Protein AF-A0A955S152-F1 (afdb_monomer_lite)

Radius of gyration: 17.26 Å; chains: 1; bounding box: 45×23×38 Å

Foldseek 3Di:
DDCCVPVVCVVCPCLCPPPDPCNVLSVLVVVVVVVCVVPPPDDPVLVVVVVVVQVPDPDHDPDDDSDPVVVVLVVCVVPDDPVVNVVVVVVVSVD

Sequence (95 aa):
KTKIFFENARFAKHFDDPQSPYFERSKKLKAKVEGYVSNCKKDPEDIARLVQKLIEAPHPPFRSVPDKEANALRFFRRILPFGLYKKMIKKALSE

Secondary structure (DSSP, 8-state):
--GGGTTGGGGGTTTT-TTSTTHHHHHHHHHHHHHHHHS----HHHHHHHHHHHHH-SS--SS----HHHHHHHHHHHHS-HHHHHHHHHHHHH-

pLDDT: mean 87.12, std 7.14, range [54.59, 96.62]

Structure (mmCIF, N/CA/C/O backbone):
data_AF-A0A955S152-F1
#
_entry.id   AF-A0A955S152-F1
#
loop_
_atom_site.group_PDB
_atom_site.id
_atom_site.type_symbol
_atom_site.label_atom_id
_atom_site.label_alt_id
_atom_site.label_comp_id
_atom_site.label_asym_id
_atom_site.label_entity_id
_atom_site.label_seq_id
_atom_site.pdbx_PDB_ins_code
_atom_site.Cartn_x
_atom_site.Cartn_y
_atom_site.Cartn_z
_atom_site.occupancy
_atom_site.B_iso_or_equiv
_atom_site.auth_seq_id
_atom_site.auth_comp_id
_atom_site.auth_asym_id
_atom_site.auth_atom_id
_atom_site.pdbx_PDB_model_num
ATOM 1 N N . LYS A 1 1 ? -7.265 4.207 -11.424 1.00 63.41 1 LYS A N 1
ATOM 2 C CA . LYS A 1 1 ? -7.781 3.529 -10.202 1.00 63.41 1 LYS A CA 1
ATOM 3 C C . LYS A 1 1 ? -7.937 2.039 -10.507 1.00 63.41 1 LYS A C 1
ATOM 5 O O . LYS A 1 1 ? -8.329 1.724 -11.621 1.00 63.41 1 LYS A O 1
ATOM 10 N N . THR A 1 2 ? -7.571 1.132 -9.597 1.00 69.12 2 THR A N 1
ATOM 11 C CA . THR A 1 2 ? -7.548 -0.322 -9.867 1.00 69.12 2 THR A CA 1
ATOM 12 C C . THR A 1 2 ? -8.870 -1.003 -9.493 1.00 69.12 2 THR A C 1
ATOM 14 O O . THR A 1 2 ? -9.581 -0.528 -8.609 1.00 69.12 2 THR A O 1
ATOM 17 N N . LYS A 1 3 ? -9.171 -2.154 -10.117 1.00 76.06 3 LYS A N 1
ATOM 18 C CA . LYS A 1 3 ? -10.361 -2.987 -9.827 1.00 76.06 3 LYS A CA 1
ATOM 19 C C . LYS A 1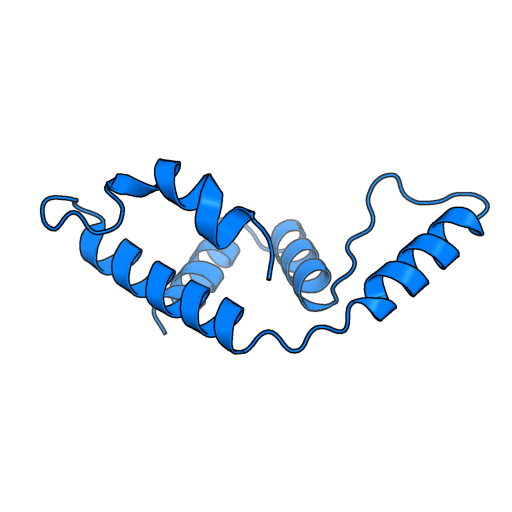 3 ? -10.464 -3.436 -8.361 1.00 76.06 3 LYS A C 1
ATOM 21 O O . LYS A 1 3 ? -11.552 -3.729 -7.879 1.00 76.06 3 LYS A O 1
ATOM 26 N N . ILE A 1 4 ? -9.345 -3.433 -7.633 1.00 76.69 4 ILE A N 1
ATOM 27 C CA . ILE A 1 4 ? -9.247 -3.842 -6.224 1.00 76.69 4 ILE A CA 1
ATOM 28 C C . ILE A 1 4 ? -10.155 -2.996 -5.319 1.00 76.69 4 ILE A C 1
ATOM 30 O O . ILE A 1 4 ? -10.744 -3.528 -4.385 1.00 76.69 4 ILE A O 1
ATOM 34 N N . PHE A 1 5 ? -10.315 -1.704 -5.611 1.00 72.50 5 PHE A N 1
ATOM 35 C CA . PHE A 1 5 ? -11.126 -0.805 -4.783 1.00 72.50 5 PHE A CA 1
ATOM 36 C C . PHE A 1 5 ? -12.625 -0.837 -5.112 1.00 72.50 5 PHE A C 1
ATOM 38 O O . PHE A 1 5 ? -13.402 -0.196 -4.415 1.00 72.50 5 PHE A O 1
ATOM 45 N N . PHE A 1 6 ? -13.035 -1.578 -6.148 1.00 72.88 6 PHE A N 1
ATOM 46 C CA . PHE A 1 6 ? -14.426 -1.629 -6.604 1.00 72.88 6 PHE A CA 1
ATOM 47 C C . PHE A 1 6 ? -14.947 -3.070 -6.642 1.00 72.88 6 PHE A C 1
ATOM 49 O O . PHE A 1 6 ? -15.811 -3.437 -5.854 1.00 72.88 6 PHE A O 1
ATOM 56 N N . GLU A 1 7 ? -14.375 -3.924 -7.494 1.00 77.81 7 GLU A N 1
ATOM 57 C CA . GLU A 1 7 ? -14.832 -5.307 -7.697 1.00 77.81 7 GLU A CA 1
ATOM 58 C C . GLU A 1 7 ? -14.545 -6.188 -6.469 1.00 77.81 7 GLU A C 1
ATOM 60 O O . GLU A 1 7 ? -15.385 -6.982 -6.042 1.00 77.81 7 GLU A O 1
ATOM 65 N N . ASN A 1 8 ? -13.379 -6.005 -5.840 1.00 80.50 8 ASN A N 1
ATOM 66 C CA . ASN A 1 8 ? -12.988 -6.782 -4.659 1.00 80.50 8 ASN A CA 1
ATOM 67 C C . ASN A 1 8 ? -13.560 -6.224 -3.348 1.00 80.50 8 ASN A C 1
ATOM 69 O O . ASN A 1 8 ? -13.503 -6.908 -2.326 1.00 80.50 8 ASN A O 1
ATOM 73 N N . ALA A 1 9 ? -14.179 -5.038 -3.365 1.00 77.94 9 ALA A N 1
ATOM 74 C CA . ALA A 1 9 ? -14.846 -4.477 -2.190 1.00 77.94 9 ALA A CA 1
ATOM 75 C C . ALA A 1 9 ? -15.997 -5.372 -1.691 1.00 77.94 9 ALA A C 1
ATOM 77 O O . ALA A 1 9 ? -16.346 -5.329 -0.514 1.00 77.94 9 ALA A O 1
ATOM 78 N N . ARG A 1 10 ? -16.518 -6.270 -2.543 1.00 80.69 10 ARG A N 1
AT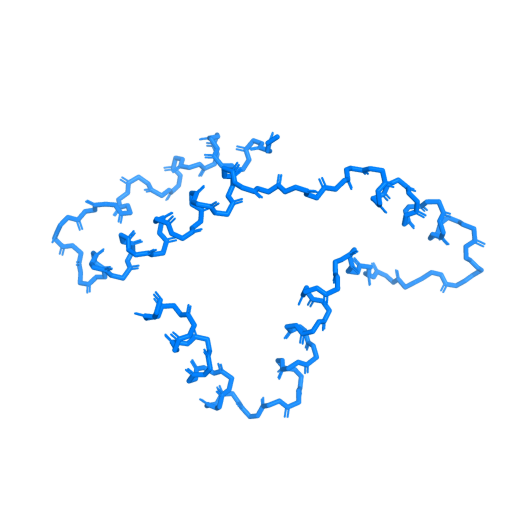OM 79 C CA . ARG A 1 10 ? -17.514 -7.291 -2.173 1.00 80.69 10 ARG A CA 1
ATOM 80 C C . ARG A 1 10 ? -17.105 -8.153 -0.974 1.00 80.69 10 ARG A C 1
ATOM 82 O O . ARG A 1 10 ? -17.964 -8.564 -0.203 1.00 80.69 10 ARG A O 1
ATOM 89 N N . PHE A 1 11 ? -15.807 -8.422 -0.800 1.00 80.12 11 PHE A N 1
ATOM 90 C CA . PHE A 1 11 ? -15.305 -9.222 0.324 1.00 80.12 11 PHE A CA 1
ATOM 91 C C . PHE A 1 11 ? -15.368 -8.461 1.657 1.00 80.12 11 PHE A C 1
ATOM 93 O O . PHE A 1 11 ? -15.318 -9.069 2.720 1.00 80.12 11 PHE A O 1
ATOM 100 N N . ALA A 1 12 ? -15.530 -7.140 1.602 1.00 82.94 12 ALA A N 1
ATOM 101 C CA . ALA A 1 12 ? -15.653 -6.247 2.744 1.00 82.94 12 ALA A CA 1
ATOM 102 C C . ALA A 1 12 ? -17.121 -5.839 3.002 1.00 82.94 12 ALA A C 1
ATOM 104 O O . ALA A 1 12 ? -17.384 -4.769 3.538 1.00 82.94 12 ALA A O 1
ATOM 105 N N . LYS A 1 13 ? -18.101 -6.679 2.637 1.00 82.62 13 LYS A N 1
ATOM 106 C CA . LYS A 1 13 ? -19.540 -6.356 2.736 1.00 82.62 13 LYS A CA 1
ATOM 107 C C . LYS A 1 13 ? -19.998 -5.932 4.143 1.00 82.62 13 LYS A C 1
ATOM 109 O O . LYS A 1 13 ? -20.889 -5.103 4.262 1.00 82.62 13 LYS A O 1
ATOM 114 N N . HIS A 1 14 ? -19.375 -6.473 5.191 1.00 86.19 14 HIS A N 1
ATOM 115 C CA . HIS A 1 14 ? -19.686 -6.175 6.599 1.00 86.19 14 HIS A CA 1
ATOM 116 C C . HIS A 1 14 ? -18.716 -5.173 7.236 1.00 86.19 14 HIS A C 1
ATOM 118 O O . HIS A 1 14 ? -18.616 -5.067 8.455 1.00 86.19 14 HIS A O 1
ATOM 124 N N . PHE A 1 15 ? -17.945 -4.456 6.421 1.00 85.00 15 PHE A N 1
ATOM 125 C CA . PHE A 1 15 ? -16.922 -3.548 6.922 1.00 85.00 15 PHE A CA 1
ATOM 126 C C . PHE A 1 15 ? -17.514 -2.348 7.680 1.00 85.00 15 PHE A C 1
ATOM 128 O O . PHE A 1 15 ? -16.897 -1.862 8.627 1.00 85.00 15 PHE A O 1
ATOM 135 N N . ASP A 1 16 ? -18.728 -1.935 7.309 1.00 86.69 16 ASP A N 1
ATOM 136 C CA . ASP A 1 16 ? -19.490 -0.855 7.944 1.00 86.69 16 ASP A CA 1
ATOM 137 C C . ASP A 1 16 ? -20.591 -1.375 8.892 1.00 86.69 16 ASP A C 1
ATOM 139 O O . ASP A 1 16 ? -21.570 -0.677 9.135 1.00 86.69 16 ASP A O 1
ATOM 143 N N . ASP A 1 17 ? -20.470 -2.602 9.409 1.00 91.94 17 ASP A N 1
ATOM 144 C CA . ASP A 1 17 ? -21.450 -3.168 10.344 1.00 91.94 17 ASP A CA 1
ATOM 145 C C . ASP A 1 17 ? -21.346 -2.512 11.741 1.00 91.94 17 ASP A C 1
ATOM 147 O O . ASP A 1 17 ? -20.325 -2.705 12.415 1.00 91.94 17 ASP A O 1
ATOM 151 N N . PRO A 1 18 ? -22.380 -1.784 12.219 1.00 89.94 18 PRO A N 1
ATOM 152 C CA . PRO A 1 18 ? -22.376 -1.144 13.536 1.00 89.94 18 PRO A CA 1
ATOM 153 C C . PRO A 1 18 ? -22.315 -2.128 14.709 1.00 89.94 18 PRO A C 1
ATOM 155 O O . PRO A 1 18 ? -21.934 -1.738 15.810 1.00 89.94 18 PRO A O 1
ATOM 158 N N . GLN A 1 19 ? -22.685 -3.394 14.495 1.00 92.94 19 GLN A N 1
ATOM 159 C CA . GLN A 1 19 ? -22.632 -4.435 15.525 1.00 92.94 19 GLN A CA 1
ATOM 160 C C . GLN A 1 19 ? -21.221 -5.015 15.696 1.00 92.94 19 GLN A C 1
ATOM 162 O O . GLN A 1 19 ? -20.954 -5.747 16.651 1.00 92.94 19 GLN A O 1
ATOM 167 N N . SER A 1 20 ? -20.293 -4.685 14.794 1.00 89.50 20 SER A N 1
ATOM 168 C CA . SER A 1 20 ? -18.921 -5.168 14.871 1.00 89.50 20 SER A CA 1
ATOM 169 C C . SER A 1 20 ? -18.156 -4.503 16.022 1.00 89.50 20 SER A C 1
ATOM 171 O O . SER A 1 20 ? -18.114 -3.272 16.105 1.00 89.50 20 SER A O 1
ATOM 173 N N . PRO A 1 21 ? -17.399 -5.265 16.836 1.00 89.88 21 PRO A N 1
ATOM 174 C CA . PRO A 1 21 ? -16.507 -4.688 17.847 1.00 89.88 21 PRO A CA 1
ATOM 175 C C . PRO A 1 21 ? -15.380 -3.835 17.236 1.00 89.88 21 PRO A C 1
ATOM 177 O O . PRO A 1 21 ? -14.652 -3.142 17.950 1.00 89.88 21 PRO A O 1
ATOM 180 N N . TYR A 1 22 ? -15.207 -3.887 15.912 1.00 87.56 22 TYR A N 1
ATOM 181 C CA . TYR A 1 22 ? -14.214 -3.117 15.174 1.00 87.56 22 TYR A CA 1
ATOM 182 C C . TYR A 1 22 ? -14.801 -1.947 14.385 1.00 87.56 22 TYR A C 1
ATOM 184 O O . TYR A 1 22 ? -14.021 -1.257 13.733 1.00 87.56 22 TYR A O 1
ATOM 192 N N . PHE A 1 23 ? -16.111 -1.685 14.463 1.00 89.75 23 PHE A N 1
ATOM 193 C CA . PHE A 1 23 ? -16.812 -0.696 13.635 1.00 89.75 23 PHE A CA 1
ATOM 194 C C . PHE A 1 23 ? -16.093 0.660 13.556 1.00 89.75 23 PHE A C 1
ATOM 196 O O . PHE A 1 23 ? -15.734 1.117 12.471 1.00 89.75 23 PHE A O 1
ATOM 203 N N . GLU A 1 24 ? -15.751 1.251 14.704 1.00 87.50 24 GLU A N 1
ATOM 204 C CA . GLU A 1 24 ? -15.049 2.541 14.761 1.00 87.50 24 GLU A CA 1
ATOM 205 C C . GLU A 1 24 ? -13.659 2.509 14.106 1.00 87.50 24 GLU A C 1
ATOM 207 O O . GLU A 1 24 ? -13.228 3.472 13.468 1.00 87.50 24 GLU A O 1
ATOM 212 N N . ARG A 1 25 ? -12.932 1.391 14.234 1.00 85.69 25 ARG A N 1
ATOM 213 C CA . ARG A 1 25 ? -11.610 1.232 13.606 1.00 85.69 25 ARG A CA 1
ATOM 214 C C . ARG A 1 25 ? -11.735 1.025 12.105 1.00 85.69 25 ARG A C 1
ATOM 216 O O . ARG A 1 25 ? -10.956 1.609 11.355 1.00 85.69 25 ARG A O 1
ATOM 223 N N . SER A 1 26 ? -12.702 0.217 11.684 1.00 88.25 26 SER A N 1
ATOM 224 C CA . SER A 1 26 ? -13.008 -0.033 10.281 1.00 88.25 26 SER A CA 1
ATOM 225 C C . SER A 1 26 ? -13.366 1.280 9.593 1.00 88.25 26 SER A C 1
ATOM 227 O O . SER A 1 26 ? -12.681 1.676 8.654 1.00 88.25 26 SER A O 1
ATOM 229 N N . LYS A 1 27 ? -14.322 2.042 10.131 1.00 88.81 27 LYS A N 1
ATOM 230 C CA . LYS A 1 27 ? -14.747 3.335 9.577 1.00 88.81 27 LYS A CA 1
ATOM 231 C C . LYS A 1 27 ? -13.580 4.307 9.357 1.00 88.81 27 LYS A C 1
ATOM 233 O O . LYS A 1 27 ? -13.443 4.865 8.269 1.00 88.81 27 LYS A O 1
ATOM 238 N N . LYS A 1 28 ? -12.693 4.460 10.349 1.00 87.94 28 LYS A N 1
ATOM 239 C CA . LYS A 1 28 ? -11.478 5.292 10.227 1.00 87.94 28 LYS A CA 1
ATOM 240 C C . LYS A 1 28 ? -10.530 4.787 9.141 1.00 87.94 28 LYS A C 1
ATOM 242 O O . LYS A 1 28 ? -10.028 5.574 8.339 1.00 87.94 28 LYS A O 1
ATOM 247 N N . LEU A 1 29 ? -10.296 3.476 9.094 1.00 87.81 29 LEU A N 1
ATOM 248 C CA . LEU A 1 29 ? -9.440 2.860 8.085 1.00 87.81 29 LEU A CA 1
ATOM 249 C C . LEU A 1 29 ? -9.996 3.075 6.670 1.00 87.81 29 LEU A C 1
ATOM 251 O O . LEU A 1 29 ? -9.234 3.435 5.776 1.00 87.81 29 LEU A O 1
ATOM 255 N N . LYS A 1 30 ? -11.309 2.914 6.471 1.00 88.31 30 LYS A N 1
ATOM 256 C CA . LYS A 1 30 ? -11.962 3.162 5.179 1.00 88.31 30 LYS A CA 1
ATOM 257 C C . LYS A 1 30 ? -11.833 4.611 4.748 1.00 88.31 30 LYS A C 1
ATOM 259 O O . LYS A 1 30 ? -11.361 4.838 3.642 1.00 88.31 30 LYS A O 1
ATOM 264 N N . ALA A 1 31 ? -12.117 5.570 5.629 1.00 88.50 31 ALA A N 1
ATOM 265 C CA . ALA A 1 31 ? -11.941 6.989 5.315 1.00 88.50 31 ALA A CA 1
ATOM 266 C C . ALA A 1 31 ? -10.499 7.308 4.872 1.00 88.50 31 ALA A C 1
ATOM 268 O O . ALA A 1 31 ? -10.279 8.032 3.900 1.00 88.50 31 ALA A O 1
ATOM 269 N N . LYS A 1 32 ? -9.501 6.711 5.535 1.00 87.62 32 LYS A N 1
ATOM 270 C CA . LYS A 1 32 ? -8.085 6.881 5.184 1.00 87.62 32 LYS A CA 1
ATOM 271 C C . LYS A 1 32 ? -7.737 6.266 3.826 1.00 87.62 32 LYS A C 1
ATOM 273 O O . LYS A 1 32 ? -7.023 6.884 3.038 1.00 87.62 32 LYS A O 1
ATOM 278 N N . VAL A 1 33 ? -8.244 5.066 3.538 1.00 87.81 33 VAL A N 1
ATOM 279 C CA . VAL A 1 33 ? -8.043 4.388 2.247 1.00 87.81 33 VAL A CA 1
ATOM 280 C C . VAL A 1 33 ? -8.733 5.148 1.117 1.00 87.81 33 VAL A C 1
ATOM 282 O O . VAL A 1 33 ? -8.120 5.372 0.079 1.00 87.81 33 VAL A O 1
ATOM 285 N N . GLU A 1 34 ? -9.974 5.584 1.310 1.00 87.81 34 GLU A N 1
ATOM 286 C CA . GLU A 1 34 ? -10.719 6.366 0.322 1.00 87.81 34 GLU A CA 1
ATOM 287 C C . GLU A 1 34 ? -10.026 7.699 0.034 1.00 87.81 34 GLU A C 1
ATOM 289 O O . GLU A 1 34 ? -9.817 8.029 -1.133 1.00 87.81 34 GLU A O 1
ATOM 294 N N . GLY A 1 35 ? -9.569 8.403 1.076 1.00 88.50 35 GLY A N 1
ATOM 295 C CA . GLY A 1 35 ? -8.776 9.624 0.934 1.00 88.50 35 GLY A CA 1
ATOM 296 C C . GLY A 1 35 ? -7.446 9.395 0.210 1.00 88.50 35 GLY A C 1
ATOM 297 O O . GLY A 1 35 ? -7.019 10.221 -0.595 1.00 88.50 35 GLY A O 1
ATOM 298 N N . TYR A 1 36 ? -6.795 8.252 0.435 1.00 86.12 36 TYR A N 1
ATOM 299 C CA . TYR A 1 36 ? -5.607 7.871 -0.326 1.00 86.12 36 TYR A CA 1
ATOM 300 C C . TYR A 1 36 ? -5.935 7.614 -1.803 1.00 86.12 36 TYR A C 1
ATOM 302 O O . TYR A 1 36 ? -5.243 8.109 -2.687 1.00 86.12 36 TYR A O 1
ATOM 310 N N . VAL A 1 37 ? -7.006 6.870 -2.092 1.00 85.75 37 VAL A N 1
ATOM 311 C CA . VAL A 1 37 ? -7.422 6.531 -3.463 1.00 85.75 37 VAL A CA 1
ATOM 312 C C . VAL A 1 37 ? -7.884 7.765 -4.238 1.00 85.75 37 VAL A C 1
ATOM 314 O O . VAL A 1 37 ? -7.636 7.848 -5.443 1.00 85.75 37 VAL A O 1
ATOM 317 N N . SER A 1 38 ? -8.546 8.721 -3.582 1.00 85.75 38 SER A N 1
ATOM 318 C CA . SER A 1 38 ? -8.965 9.976 -4.211 1.00 85.75 38 SER A CA 1
ATOM 319 C C . SER A 1 38 ? -7.781 10.893 -4.509 1.00 85.75 38 SER A C 1
ATOM 321 O O . SER A 1 38 ? -7.772 11.536 -5.554 1.00 85.75 38 SER A O 1
ATOM 323 N N . ASN A 1 39 ? -6.772 10.911 -3.633 1.00 85.75 39 ASN A N 1
ATOM 324 C CA . ASN A 1 39 ? -5.621 11.815 -3.716 1.00 85.75 39 ASN A CA 1
ATOM 325 C C . ASN A 1 39 ? -4.347 11.153 -4.262 1.00 85.75 39 ASN A C 1
ATOM 327 O O . ASN A 1 39 ? -3.264 11.733 -4.175 1.00 85.75 39 ASN A O 1
ATOM 331 N N . CYS A 1 40 ? -4.440 9.940 -4.810 1.00 81.94 40 CYS A N 1
ATOM 332 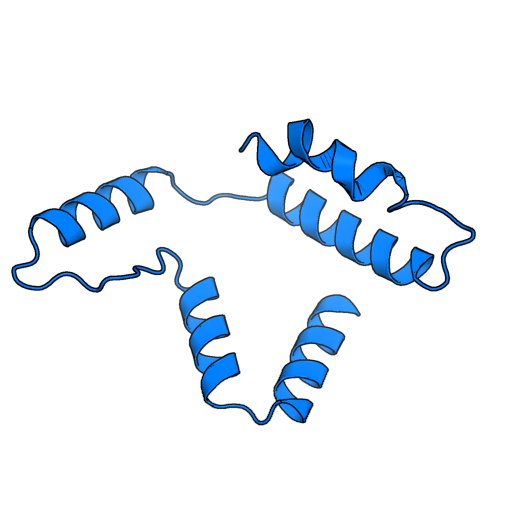C CA . CYS A 1 40 ? -3.281 9.231 -5.337 1.00 81.94 40 CYS A CA 1
ATOM 333 C C . CYS A 1 40 ? -2.764 9.926 -6.605 1.00 81.94 40 CYS A C 1
ATOM 335 O O . CYS A 1 40 ? -3.382 9.841 -7.664 1.00 81.94 40 CYS A O 1
ATOM 337 N N . LYS A 1 41 ? -1.612 10.594 -6.486 1.00 83.06 41 LYS A N 1
ATOM 338 C CA . LYS A 1 41 ? -0.907 11.289 -7.579 1.00 83.06 41 LYS A CA 1
ATOM 339 C C . LYS A 1 41 ? 0.296 10.501 -8.114 1.00 83.06 41 LYS A C 1
ATOM 341 O O . LYS A 1 41 ? 1.210 11.091 -8.675 1.00 83.06 41 LYS A O 1
ATOM 346 N N . LYS A 1 42 ? 0.345 9.185 -7.878 1.00 83.12 42 LYS A N 1
ATOM 347 C CA . LYS A 1 42 ? 1.461 8.347 -8.343 1.00 83.12 42 LYS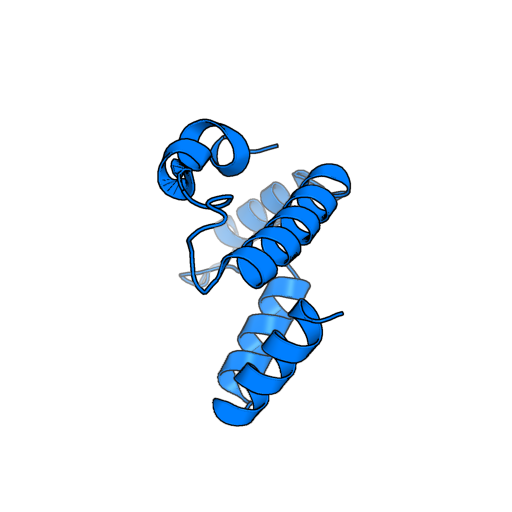 A CA 1
ATOM 348 C C . LYS A 1 42 ? 1.428 8.246 -9.865 1.00 83.12 42 LYS A C 1
ATOM 350 O O . LYS A 1 42 ? 0.381 7.927 -10.427 1.00 83.12 42 LYS A O 1
ATOM 355 N N . ASP A 1 43 ? 2.568 8.513 -10.492 1.00 87.12 43 ASP A N 1
ATOM 356 C CA . ASP A 1 43 ? 2.741 8.448 -11.938 1.00 87.12 43 ASP A CA 1
ATOM 357 C C . ASP A 1 43 ? 2.857 6.978 -12.384 1.00 87.12 43 ASP A C 1
ATOM 359 O O . ASP A 1 43 ? 3.756 6.263 -11.928 1.00 87.12 43 ASP A O 1
ATOM 363 N N . PRO A 1 44 ? 1.961 6.479 -13.252 1.00 86.06 44 PRO A N 1
ATOM 364 C CA . PRO A 1 44 ? 2.086 5.141 -13.817 1.00 86.06 44 PRO A CA 1
ATOM 365 C C . PRO A 1 44 ? 3.402 4.916 -14.575 1.00 86.06 44 PRO A C 1
ATOM 367 O O . PRO A 1 44 ? 3.879 3.780 -14.620 1.00 86.06 44 PRO A O 1
ATOM 370 N N . GLU A 1 45 ? 4.013 5.963 -15.140 1.00 90.69 45 GLU A N 1
ATOM 371 C CA . GLU A 1 45 ? 5.282 5.842 -15.864 1.00 90.69 45 GLU A CA 1
ATOM 372 C C . GLU A 1 45 ? 6.437 5.412 -14.955 1.00 90.69 45 GLU A C 1
ATOM 374 O O . GLU A 1 45 ? 7.350 4.726 -15.415 1.00 90.69 45 GLU A O 1
ATOM 379 N N . ASP A 1 46 ? 6.386 5.712 -13.653 1.00 88.31 46 ASP A N 1
ATOM 380 C CA . ASP A 1 46 ? 7.389 5.228 -12.698 1.00 88.31 46 ASP A CA 1
ATOM 381 C C . ASP A 1 46 ? 7.437 3.696 -12.648 1.00 88.31 46 ASP A C 1
ATOM 383 O O . ASP A 1 46 ? 8.506 3.102 -12.480 1.00 88.31 46 ASP A O 1
ATOM 387 N N . ILE A 1 47 ? 6.291 3.041 -12.857 1.00 89.62 47 ILE A N 1
ATOM 388 C CA . ILE A 1 47 ? 6.215 1.583 -12.949 1.00 89.62 47 ILE A CA 1
ATOM 389 C C . ILE A 1 47 ? 6.846 1.097 -14.250 1.00 89.62 47 ILE A C 1
ATOM 391 O O . ILE A 1 47 ? 7.623 0.146 -14.217 1.00 89.62 47 ILE A O 1
ATOM 395 N N . ALA A 1 48 ? 6.569 1.754 -15.379 1.00 92.19 48 ALA A N 1
ATOM 396 C CA . ALA A 1 48 ? 7.170 1.392 -16.661 1.00 92.19 48 ALA A CA 1
ATOM 397 C C . ALA A 1 48 ? 8.704 1.521 -16.618 1.00 92.19 48 ALA A C 1
ATOM 399 O O . ALA A 1 48 ? 9.413 0.582 -16.982 1.00 92.19 48 ALA A O 1
ATOM 400 N N . ARG A 1 49 ? 9.219 2.628 -16.063 1.00 93.06 49 ARG A N 1
ATOM 401 C CA . ARG A 1 49 ? 10.661 2.853 -15.851 1.00 93.06 49 ARG A CA 1
ATOM 402 C C . ARG A 1 49 ? 11.277 1.793 -14.937 1.00 93.06 49 ARG A C 1
ATOM 404 O O . ARG A 1 49 ? 12.397 1.349 -15.176 1.00 93.06 49 ARG A O 1
ATOM 411 N N . LEU A 1 50 ? 10.571 1.379 -13.882 1.00 92.25 50 LEU A N 1
ATOM 412 C CA . LEU A 1 50 ? 11.033 0.298 -13.011 1.00 92.25 50 LEU A CA 1
ATOM 413 C C . LEU A 1 50 ? 11.098 -1.040 -13.753 1.00 92.25 50 LEU A C 1
ATOM 415 O O . LEU A 1 50 ? 12.086 -1.753 -13.614 1.00 92.25 50 LEU A O 1
ATOM 419 N N . VAL A 1 51 ? 10.064 -1.378 -14.524 1.00 93.25 51 VAL A N 1
ATOM 420 C CA . VAL A 1 51 ? 10.022 -2.620 -15.307 1.00 93.25 51 VAL A CA 1
ATOM 421 C C . VAL A 1 51 ? 11.171 -2.654 -16.308 1.00 93.25 51 VAL A C 1
ATOM 423 O O . VAL A 1 51 ? 11.890 -3.647 -16.348 1.00 93.25 51 VAL A O 1
ATOM 426 N N . GLN A 1 52 ? 11.407 -1.558 -17.034 1.00 95.06 52 GLN A N 1
ATOM 427 C CA . GLN A 1 52 ? 12.543 -1.446 -17.949 1.00 95.06 52 GLN A CA 1
ATOM 428 C C . GLN A 1 52 ? 13.873 -1.721 -17.228 1.00 95.06 52 GLN A C 1
ATOM 430 O O . GLN A 1 52 ? 14.625 -2.600 -17.640 1.00 95.06 52 GLN A O 1
ATOM 435 N N . LYS A 1 53 ? 14.118 -1.058 -16.089 1.00 93.69 53 LYS A N 1
ATOM 436 C CA . LYS A 1 53 ? 15.331 -1.277 -15.281 1.00 93.69 53 LYS A CA 1
ATOM 437 C C . LYS A 1 53 ? 15.503 -2.724 -14.822 1.00 93.69 53 LYS A C 1
ATOM 439 O O . LYS A 1 53 ? 16.630 -3.185 -14.688 1.00 93.69 53 LYS A O 1
ATOM 444 N N . LEU A 1 54 ? 14.411 -3.427 -14.523 1.00 94.44 54 LEU A N 1
ATOM 445 C CA . LEU A 1 54 ? 14.460 -4.828 -14.098 1.00 94.44 54 LEU A CA 1
ATOM 446 C C . LEU A 1 54 ? 14.760 -5.775 -15.261 1.00 94.44 54 LEU A C 1
ATOM 448 O O . LEU A 1 54 ? 15.442 -6.770 -15.047 1.00 94.44 54 LEU A O 1
ATOM 452 N N . ILE A 1 55 ? 14.270 -5.471 -16.463 1.00 95.69 55 ILE A N 1
ATOM 453 C CA . ILE A 1 55 ? 14.549 -6.255 -17.674 1.00 95.69 55 ILE A CA 1
ATOM 454 C C . ILE A 1 55 ? 16.019 -6.108 -18.083 1.00 95.69 55 ILE A C 1
ATOM 456 O O . ILE A 1 55 ? 16.652 -7.087 -18.462 1.00 95.69 55 ILE A O 1
ATOM 460 N N . GLU A 1 56 ? 16.567 -4.897 -17.982 1.00 96.62 56 GLU A N 1
ATOM 461 C CA . GLU A 1 56 ? 17.952 -4.590 -18.364 1.00 96.62 56 GLU A CA 1
ATOM 462 C C . GLU A 1 56 ? 18.987 -5.014 -17.303 1.00 96.62 56 GLU A C 1
ATOM 464 O O . GLU A 1 56 ? 20.186 -5.056 -17.582 1.00 96.62 56 GLU A O 1
ATOM 469 N N . ALA A 1 57 ? 18.559 -5.325 -16.075 1.00 95.88 57 ALA A N 1
ATOM 470 C CA . ALA A 1 57 ? 19.471 -5.714 -15.008 1.00 95.88 57 ALA A CA 1
ATOM 471 C C . ALA A 1 57 ? 20.037 -7.129 -15.250 1.00 95.88 57 ALA A C 1
ATOM 473 O O . ALA A 1 57 ? 19.267 -8.065 -15.452 1.00 95.88 57 ALA A O 1
ATOM 474 N N . PRO A 1 58 ? 21.361 -7.345 -15.122 1.00 94.69 58 PRO A N 1
ATOM 475 C CA . PRO A 1 58 ? 21.958 -8.674 -15.288 1.00 94.69 58 PRO A CA 1
ATOM 476 C C . PRO A 1 58 ? 21.520 -9.662 -14.192 1.00 94.69 58 PRO A C 1
ATOM 478 O O . PRO A 1 58 ? 21.446 -10.867 -14.422 1.00 94.69 58 PRO A O 1
ATOM 481 N N . HIS A 1 59 ? 21.197 -9.151 -12.998 1.00 95.06 59 HIS A N 1
ATOM 482 C CA . HIS A 1 59 ? 20.722 -9.931 -11.853 1.00 95.06 59 HIS A CA 1
ATOM 483 C C . HIS A 1 59 ? 19.566 -9.203 -11.147 1.00 95.06 59 HIS A C 1
ATOM 485 O O . HIS A 1 59 ? 19.769 -8.585 -10.095 1.00 95.06 59 HIS A O 1
ATOM 491 N N . PRO A 1 60 ? 18.348 -9.216 -11.716 1.00 92.81 60 PRO A N 1
ATOM 492 C CA . PRO A 1 60 ? 17.224 -8.506 -11.131 1.00 92.81 60 PRO A CA 1
ATOM 493 C C . PRO A 1 60 ? 16.772 -9.176 -9.824 1.00 92.81 60 PRO A C 1
ATOM 495 O O . PRO A 1 60 ? 16.764 -10.406 -9.712 1.00 92.81 60 PRO A O 1
ATOM 498 N N . PRO A 1 61 ? 16.353 -8.398 -8.812 1.00 90.06 61 PRO A N 1
ATOM 499 C CA . PRO A 1 61 ? 15.791 -8.964 -7.597 1.00 90.06 61 PRO A CA 1
ATOM 500 C C . PRO A 1 61 ? 14.455 -9.653 -7.894 1.00 90.06 61 PRO A C 1
ATOM 502 O O . PRO A 1 61 ? 13.612 -9.112 -8.604 1.00 90.06 61 PRO A O 1
ATOM 505 N N . PHE A 1 62 ? 14.200 -10.791 -7.242 1.00 89.69 62 PHE A N 1
ATOM 506 C CA . PHE A 1 62 ? 12.933 -11.526 -7.380 1.00 89.69 62 PHE A CA 1
ATOM 507 C C . PHE A 1 62 ? 11.687 -10.689 -7.028 1.00 89.69 62 PHE A C 1
ATOM 509 O O . PHE A 1 62 ? 10.594 -10.940 -7.529 1.00 89.69 62 PHE A O 1
ATOM 516 N N . ARG A 1 63 ? 11.827 -9.689 -6.144 1.00 88.62 63 ARG A N 1
ATOM 517 C CA . ARG A 1 63 ? 10.756 -8.741 -5.803 1.00 88.62 63 ARG A CA 1
ATOM 518 C C . ARG A 1 63 ? 11.277 -7.311 -5.786 1.00 88.62 63 ARG A C 1
ATOM 520 O O . ARG A 1 63 ? 12.128 -6.970 -4.962 1.00 88.62 63 ARG A O 1
ATOM 527 N N . SER A 1 64 ? 10.685 -6.466 -6.622 1.00 88.00 64 SER A N 1
ATOM 528 C CA . SER A 1 64 ? 10.896 -5.021 -6.637 1.00 88.00 64 SER A CA 1
ATOM 529 C C . SER A 1 64 ? 9.770 -4.303 -5.901 1.00 88.00 64 SER A C 1
ATOM 531 O O . SER A 1 64 ? 8.591 -4.563 -6.138 1.00 88.00 64 SER A O 1
ATOM 533 N N . VAL A 1 65 ? 10.128 -3.372 -5.022 1.00 86.38 65 VAL A N 1
ATOM 534 C CA . VAL A 1 65 ? 9.159 -2.482 -4.381 1.00 86.38 65 VAL A CA 1
ATOM 535 C C . VAL A 1 65 ? 9.232 -1.146 -5.120 1.00 86.38 65 VAL A C 1
ATOM 537 O O . VAL A 1 65 ? 10.260 -0.478 -5.006 1.00 86.38 65 VAL A O 1
ATOM 540 N N . PRO A 1 66 ? 8.195 -0.770 -5.891 1.00 83.00 66 PRO A N 1
ATOM 541 C CA . PRO A 1 66 ? 8.252 0.397 -6.773 1.00 83.00 66 PRO A CA 1
ATOM 542 C C . PRO A 1 66 ? 8.312 1.726 -6.028 1.00 83.00 66 PRO A C 1
ATOM 544 O O . PRO A 1 66 ? 8.754 2.733 -6.564 1.00 83.00 66 PRO A O 1
ATOM 547 N N . ASP A 1 67 ? 7.860 1.728 -4.783 1.00 83.69 67 ASP A N 1
ATOM 548 C CA . ASP A 1 67 ? 7.539 2.939 -4.061 1.00 83.69 67 ASP A CA 1
ATOM 549 C C . ASP A 1 67 ? 8.496 3.168 -2.887 1.00 83.69 67 ASP A C 1
ATOM 551 O O . ASP A 1 67 ? 8.825 2.246 -2.130 1.00 83.69 67 ASP A O 1
ATOM 555 N N . LYS A 1 68 ? 8.953 4.413 -2.729 1.00 83.69 68 LYS A N 1
ATOM 556 C CA . LYS A 1 68 ? 9.855 4.819 -1.643 1.00 83.69 68 LYS A CA 1
ATOM 557 C C . LYS A 1 68 ? 9.177 4.648 -0.283 1.00 83.69 68 LYS A C 1
ATOM 559 O O . LYS A 1 68 ? 9.814 4.167 0.653 1.00 83.69 68 LYS A O 1
ATOM 564 N N . GLU A 1 69 ? 7.881 4.952 -0.197 1.00 86.62 69 GLU A N 1
ATOM 565 C CA . GLU A 1 69 ? 7.081 4.800 1.027 1.00 86.62 69 GLU A CA 1
ATOM 566 C C . GLU A 1 69 ? 7.021 3.326 1.454 1.00 86.62 69 GLU A C 1
ATOM 568 O O . GLU A 1 69 ? 7.285 2.972 2.606 1.00 86.62 69 GLU A O 1
ATOM 573 N N . ALA A 1 70 ? 6.750 2.438 0.495 1.00 86.50 70 ALA A N 1
ATOM 574 C CA . ALA A 1 70 ? 6.704 1.001 0.729 1.00 86.50 70 ALA A CA 1
ATOM 575 C C . ALA A 1 70 ? 8.081 0.422 1.101 1.00 86.50 70 ALA A C 1
ATOM 577 O O . ALA A 1 70 ? 8.167 -0.465 1.956 1.00 86.50 70 ALA A O 1
ATOM 578 N N . ASN A 1 71 ? 9.167 0.940 0.516 1.00 89.75 71 ASN A N 1
ATOM 579 C CA . ASN A 1 71 ? 10.529 0.568 0.907 1.00 89.75 71 ASN A CA 1
ATOM 580 C C . ASN A 1 71 ? 10.847 0.996 2.346 1.00 89.75 71 ASN A C 1
ATOM 582 O O . ASN A 1 71 ? 11.383 0.190 3.110 1.00 89.75 71 ASN A O 1
ATOM 586 N N . ALA A 1 72 ? 10.457 2.208 2.750 1.00 90.44 72 ALA A N 1
ATOM 587 C CA . ALA A 1 72 ? 10.617 2.676 4.124 1.00 90.44 72 ALA A CA 1
ATOM 588 C C . ALA A 1 72 ? 9.825 1.804 5.113 1.00 90.44 72 ALA A C 1
ATOM 590 O O . ALA A 1 72 ? 10.378 1.325 6.102 1.00 90.44 72 ALA A O 1
ATOM 591 N N . LEU A 1 73 ? 8.557 1.499 4.819 1.00 90.56 73 LEU A N 1
ATOM 592 C CA . LEU A 1 73 ? 7.740 0.610 5.654 1.00 90.56 73 LEU A CA 1
ATOM 593 C C . LEU A 1 73 ? 8.345 -0.793 5.786 1.00 90.56 73 LEU A C 1
ATOM 595 O O . LEU A 1 73 ? 8.360 -1.360 6.881 1.00 90.56 73 LEU A O 1
ATOM 599 N N . ARG A 1 74 ? 8.868 -1.350 4.687 1.00 90.81 74 ARG A N 1
ATOM 600 C CA . ARG A 1 74 ? 9.577 -2.637 4.688 1.00 90.81 74 ARG A CA 1
ATOM 601 C C . ARG A 1 74 ? 10.825 -2.584 5.569 1.00 90.81 74 ARG A C 1
ATOM 603 O O . ARG A 1 74 ? 11.069 -3.527 6.320 1.00 90.81 74 ARG A O 1
ATOM 610 N N . PHE A 1 75 ? 11.596 -1.505 5.487 1.00 92.25 75 PHE A N 1
ATOM 611 C CA . PHE A 1 75 ? 12.785 -1.295 6.307 1.00 92.25 75 PHE A CA 1
ATOM 612 C C . PHE A 1 75 ? 12.434 -1.213 7.798 1.00 92.25 75 PHE A C 1
ATOM 614 O O . PHE A 1 75 ? 12.975 -1.981 8.594 1.00 92.25 75 PHE A O 1
ATOM 621 N N . PHE A 1 76 ? 11.450 -0.386 8.170 1.00 92.06 76 PHE A N 1
ATOM 622 C CA . PHE A 1 76 ? 10.987 -0.274 9.556 1.00 92.06 76 PHE A CA 1
ATOM 623 C C . PHE A 1 76 ? 10.458 -1.594 10.103 1.00 92.06 76 PHE A C 1
ATOM 625 O O . PHE A 1 76 ? 10.766 -1.949 11.235 1.00 92.06 76 PHE A O 1
ATOM 632 N N . ARG A 1 77 ? 9.714 -2.357 9.297 1.00 91.38 77 ARG A N 1
ATOM 633 C CA . ARG A 1 77 ? 9.236 -3.685 9.695 1.00 91.38 77 ARG A CA 1
ATOM 634 C C . ARG A 1 77 ? 10.382 -4.662 9.972 1.00 91.38 77 ARG A C 1
ATOM 636 O O . ARG A 1 77 ? 10.214 -5.550 10.799 1.00 91.38 77 ARG A O 1
ATOM 643 N N . ARG A 1 78 ? 11.514 -4.534 9.271 1.00 93.31 78 ARG A N 1
ATOM 644 C CA . ARG A 1 78 ? 12.677 -5.415 9.455 1.00 93.31 78 ARG A CA 1
ATOM 645 C C . ARG A 1 78 ? 13.490 -5.056 10.696 1.00 93.31 78 ARG A C 1
ATOM 647 O O . ARG A 1 78 ? 14.059 -5.947 11.310 1.00 93.31 78 ARG A O 1
ATOM 654 N N . ILE A 1 79 ? 13.580 -3.769 11.018 1.00 96.44 79 ILE A N 1
ATOM 655 C CA . ILE A 1 79 ? 14.493 -3.268 12.055 1.00 96.44 79 ILE A CA 1
ATOM 656 C C . ILE A 1 79 ? 13.801 -3.092 13.399 1.00 96.44 79 ILE A C 1
ATOM 658 O O . ILE A 1 79 ? 14.404 -3.347 14.437 1.00 96.44 79 ILE A O 1
ATOM 662 N N . LEU A 1 80 ? 12.544 -2.649 13.406 1.00 93.50 80 LEU A N 1
ATOM 663 C CA . LEU A 1 80 ? 11.848 -2.382 14.654 1.00 93.50 80 LEU A CA 1
ATOM 664 C C . LEU A 1 80 ? 11.347 -3.687 15.285 1.00 93.50 80 LEU A C 1
ATOM 666 O O . LEU A 1 80 ? 10.669 -4.471 14.614 1.00 93.50 80 LEU A O 1
ATOM 670 N N . PRO A 1 81 ? 11.560 -3.880 16.600 1.00 95.44 81 PRO A N 1
ATOM 671 C CA . PRO A 1 81 ? 10.840 -4.879 17.370 1.00 95.44 81 PRO A CA 1
ATOM 672 C C . PRO A 1 81 ? 9.335 -4.764 17.131 1.00 95.44 81 PRO A C 1
ATOM 674 O O . PRO A 1 81 ? 8.775 -3.662 17.107 1.00 95.44 81 PRO A O 1
ATOM 677 N N . PHE A 1 82 ? 8.661 -5.907 16.999 1.00 92.56 82 PHE A N 1
ATOM 678 C CA . PHE A 1 82 ? 7.252 -5.963 16.604 1.00 92.56 82 PHE A CA 1
ATOM 679 C C . PHE A 1 82 ? 6.343 -5.062 17.456 1.00 92.56 82 PHE A C 1
ATOM 681 O O . PHE A 1 82 ? 5.451 -4.401 16.925 1.00 92.56 82 PHE A O 1
ATOM 688 N N . GLY A 1 83 ? 6.596 -4.971 18.7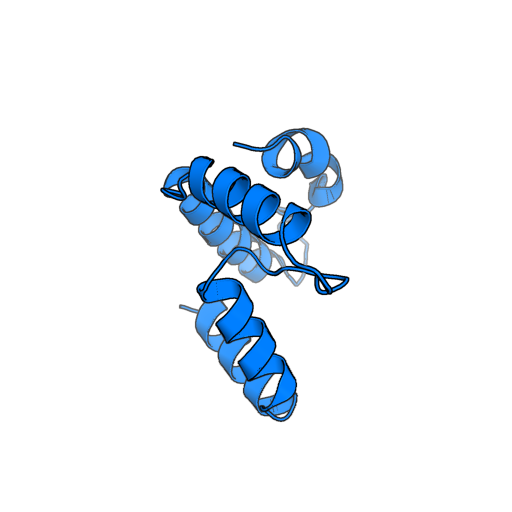66 1.00 93.88 83 GLY A N 1
ATOM 689 C CA . GLY A 1 83 ? 5.839 -4.098 19.666 1.00 93.88 83 GLY A CA 1
ATOM 690 C C . GLY A 1 83 ? 5.938 -2.610 19.307 1.00 93.88 83 GLY A C 1
ATOM 691 O O . GLY A 1 83 ? 4.925 -1.908 19.336 1.00 93.88 83 GLY A O 1
ATOM 692 N N . LEU A 1 84 ? 7.127 -2.135 18.923 1.00 93.31 84 LEU A N 1
ATOM 693 C CA . LEU A 1 84 ? 7.348 -0.748 18.501 1.00 93.31 84 LEU A CA 1
ATOM 694 C C . LEU A 1 84 ? 6.722 -0.486 17.133 1.00 93.31 84 LEU A C 1
ATOM 696 O O . LEU A 1 84 ? 5.986 0.488 16.979 1.00 93.31 84 LEU A O 1
ATOM 700 N N . TYR A 1 85 ? 6.920 -1.399 16.178 1.00 93.12 85 TYR A N 1
ATOM 701 C CA . TYR A 1 85 ? 6.291 -1.306 14.861 1.00 93.12 85 TYR A CA 1
ATOM 702 C C . TYR A 1 85 ? 4.759 -1.247 14.973 1.00 93.12 85 TYR A C 1
ATOM 704 O O . TYR A 1 85 ? 4.118 -0.364 14.406 1.00 93.12 85 TYR A O 1
ATOM 712 N N . LYS A 1 86 ? 4.163 -2.119 15.795 1.00 92.69 86 LYS A N 1
ATOM 713 C CA . LYS A 1 86 ? 2.720 -2.130 16.070 1.00 92.69 86 LYS A CA 1
ATOM 714 C C . LYS A 1 86 ? 2.237 -0.807 16.664 1.00 92.69 86 LYS A C 1
ATOM 716 O O . LYS A 1 86 ? 1.197 -0.307 16.240 1.00 92.69 86 LYS A O 1
ATOM 721 N N . LYS A 1 87 ? 2.955 -0.241 17.642 1.00 93.00 87 LYS A N 1
ATOM 722 C CA . LYS A 1 87 ? 2.602 1.058 18.244 1.00 93.00 87 LYS A CA 1
ATOM 723 C C . LYS A 1 87 ? 2.655 2.186 17.213 1.00 93.00 87 LYS A C 1
ATOM 725 O O . LYS A 1 87 ? 1.717 2.974 17.154 1.00 93.00 87 LYS A O 1
ATOM 730 N N . MET A 1 88 ? 3.692 2.216 16.376 1.00 91.56 88 MET A N 1
ATOM 731 C CA . MET A 1 88 ? 3.852 3.200 15.302 1.00 91.56 88 MET A CA 1
ATOM 732 C C . MET A 1 88 ? 2.692 3.137 14.299 1.00 91.56 88 MET A C 1
ATOM 734 O O . MET A 1 88 ? 2.049 4.151 14.044 1.00 91.56 88 MET A O 1
ATOM 738 N N . ILE A 1 89 ? 2.360 1.942 13.798 1.00 88.62 89 ILE A N 1
ATOM 739 C CA . ILE A 1 89 ? 1.232 1.749 12.873 1.00 88.62 89 ILE A CA 1
ATOM 740 C C . ILE A 1 89 ? -0.100 2.106 13.539 1.00 88.62 89 ILE A C 1
ATOM 742 O O . ILE A 1 89 ? -0.937 2.769 12.932 1.00 88.62 89 ILE A O 1
ATOM 746 N N . LYS A 1 90 ? -0.303 1.715 14.805 1.00 87.56 90 LYS A N 1
ATOM 747 C CA . LYS A 1 90 ? -1.525 2.058 15.544 1.00 87.56 90 LYS A CA 1
ATOM 748 C C . LYS A 1 90 ? -1.677 3.571 15.700 1.00 87.56 90 LYS A C 1
ATOM 750 O O . LYS A 1 90 ? -2.786 4.065 15.525 1.00 87.56 90 LYS A O 1
ATOM 755 N N . LYS A 1 91 ? -0.593 4.293 15.999 1.00 87.56 91 LYS A N 1
ATOM 756 C CA .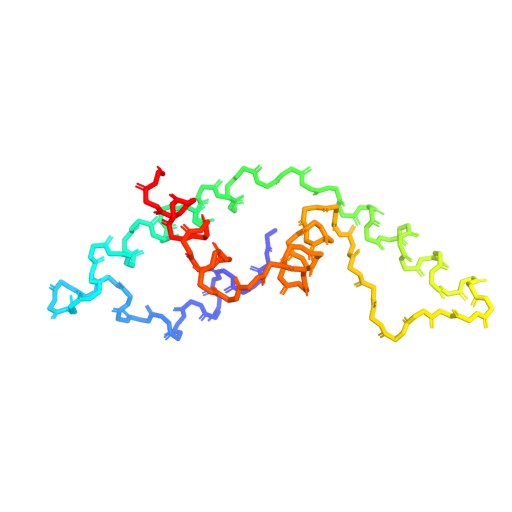 LYS A 1 91 ? -0.599 5.759 16.078 1.00 87.56 91 LYS A CA 1
ATOM 757 C C . LYS A 1 91 ? -0.964 6.370 14.725 1.00 87.56 91 LYS A C 1
ATOM 759 O O . LYS A 1 91 ? -1.932 7.112 14.653 1.00 87.56 91 LYS A O 1
ATOM 764 N N . ALA A 1 92 ? -0.297 5.934 13.657 1.00 83.50 92 ALA A N 1
ATOM 765 C CA . ALA A 1 92 ? -0.579 6.388 12.299 1.00 83.50 92 ALA A CA 1
ATOM 766 C C . ALA A 1 92 ? -2.005 6.071 11.811 1.00 83.50 92 ALA A C 1
ATOM 768 O O . ALA A 1 92 ? -2.447 6.677 10.849 1.00 83.50 92 ALA A O 1
ATOM 769 N N . LEU A 1 93 ? -2.724 5.118 12.413 1.00 76.44 93 LEU A N 1
ATOM 770 C CA . LEU A 1 93 ? -4.136 4.827 12.111 1.00 76.44 93 LEU A CA 1
ATOM 771 C C . LEU A 1 93 ? -5.129 5.541 13.042 1.00 76.44 93 LEU A C 1
ATOM 773 O O . LEU A 1 93 ? -6.324 5.544 12.755 1.00 76.44 93 LEU A O 1
ATOM 777 N N . SER A 1 94 ? -4.661 6.056 14.181 1.00 70.62 94 SER A N 1
ATOM 778 C CA . SER A 1 94 ? -5.503 6.719 15.185 1.00 70.62 94 SER A CA 1
ATOM 779 C C . SER A 1 94 ? -5.571 8.237 14.985 1.00 70.62 94 SER A C 1
ATOM 781 O O . SER A 1 94 ? -6.561 8.828 15.416 1.00 70.62 94 SER A O 1
ATOM 783 N N . GLU A 1 95 ? -4.545 8.812 14.344 1.00 54.59 95 GLU A N 1
ATOM 784 C CA . GLU A 1 95 ? -4.499 10.159 13.743 1.00 54.59 95 GLU A CA 1
ATOM 785 C C . GLU A 1 95 ? -5.100 10.157 12.326 1.00 54.59 95 GLU A C 1
ATOM 787 O O . GLU A 1 95 ? -5.941 11.041 12.067 1.00 54.59 95 GLU A O 1
#